Protein AF-A0A832PFG4-F1 (afdb_monomer)

Mean predicted aligned error: 4.57 Å

Foldseek 3Di:
DDPVVLQDADPPPRHSDKDWDWAQDDPVSPDIWTAFIAHPPPGHTPDGTD

Secondary structure (DSSP, 8-state):
--HHHHHPPPTTT----EEEEEEE-STTS--EEEEEEEETTT--EEEE--

Sequence (50 aa):
MKFEDLFKECPRCGSKDKIVKRKIVDEHKAFATLREIVCEKCGYVFQKGE

Structure (mmCIF, N/CA/C/O backbone):
data_AF-A0A832PFG4-F1
#
_entry.id   AF-A0A832PFG4-F1
#
loop_
_atom_site.group_PDB
_atom_site.id
_atom_site.type_symbol
_atom_site.label_atom_id
_atom_site.label_alt_id
_atom_site.label_comp_id
_atom_site.label_asym_id
_atom_site.label_entity_id
_atom_site.label_seq_id
_atom_site.pdbx_PDB_ins_code
_atom_site.Cartn_x
_atom_site.Cartn_y
_atom_site.Cartn_z
_atom_site.occupancy
_atom_site.B_iso_or_equiv
_atom_site.auth_seq_id
_atom_site.auth_comp_id
_atom_site.auth_asym_id
_atom_site.auth_atom_id
_atom_site.pdbx_PDB_model_num
ATOM 1 N N . MET A 1 1 ? -3.679 8.952 -5.015 1.00 64.69 1 MET A N 1
ATOM 2 C CA . MET A 1 1 ? -4.131 9.332 -3.658 1.00 64.69 1 MET A CA 1
ATOM 3 C C . MET A 1 1 ? -3.653 10.745 -3.367 1.00 64.69 1 MET A C 1
ATOM 5 O O . MET A 1 1 ? -2.531 11.056 -3.755 1.00 64.69 1 MET A O 1
ATOM 9 N N . LYS A 1 2 ? -4.482 11.616 -2.777 1.00 74.25 2 LYS A N 1
ATOM 10 C CA . LYS A 1 2 ? -4.025 12.957 -2.372 1.00 74.25 2 LYS A CA 1
ATOM 11 C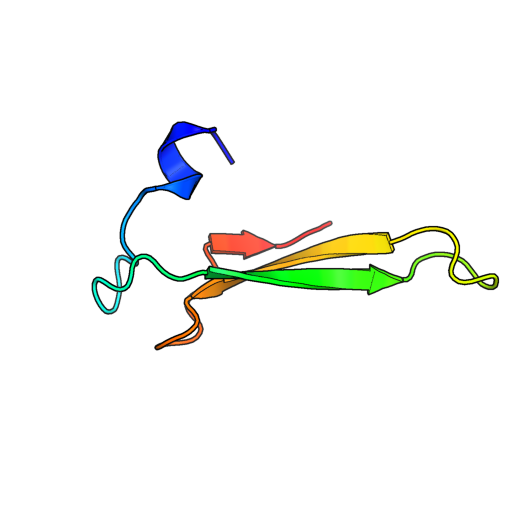 C . LYS A 1 2 ? -3.194 12.834 -1.091 1.00 74.25 2 LYS A C 1
ATOM 13 O O . LYS A 1 2 ? -3.375 11.883 -0.335 1.00 74.25 2 LYS A O 1
ATOM 18 N N . PHE A 1 3 ? -2.293 13.781 -0.836 1.00 76.94 3 PHE A N 1
ATOM 19 C CA . PHE A 1 3 ? -1.427 13.761 0.353 1.00 76.94 3 PHE A CA 1
ATOM 20 C C . PHE A 1 3 ? -2.231 13.657 1.663 1.00 76.94 3 PHE A C 1
ATOM 22 O O . PHE A 1 3 ? -1.889 12.886 2.552 1.00 76.94 3 PHE A O 1
ATOM 29 N N . GLU A 1 4 ? -3.365 14.351 1.736 1.00 78.94 4 GLU A N 1
ATOM 30 C CA . GLU A 1 4 ? -4.291 14.343 2.877 1.00 78.94 4 GLU A CA 1
ATOM 31 C C . GLU A 1 4 ? -4.856 12.948 3.187 1.00 78.94 4 GLU A C 1
ATOM 33 O O . GLU A 1 4 ? -5.085 12.598 4.345 1.00 78.94 4 GLU A O 1
ATOM 38 N N . ASP A 1 5 ? -5.055 12.113 2.165 1.00 76.38 5 ASP A N 1
ATOM 39 C CA . ASP A 1 5 ? -5.604 10.773 2.345 1.00 76.38 5 ASP A CA 1
ATOM 40 C C . ASP A 1 5 ? -4.613 9.844 3.067 1.00 76.38 5 ASP A C 1
ATOM 42 O O . ASP A 1 5 ? -5.029 8.828 3.632 1.00 76.38 5 ASP A O 1
ATOM 46 N N . LEU A 1 6 ? -3.307 10.162 3.073 1.00 74.69 6 LEU A N 1
ATOM 47 C CA . LEU A 1 6 ? -2.286 9.359 3.760 1.00 74.69 6 LEU A CA 1
ATOM 48 C C . LEU A 1 6 ? -2.540 9.318 5.264 1.00 74.69 6 LEU A C 1
ATOM 50 O O . LEU A 1 6 ? -2.385 8.260 5.869 1.00 74.69 6 LEU A O 1
ATOM 54 N N . PHE A 1 7 ? -3.045 10.412 5.830 1.00 81.56 7 PHE A N 1
ATOM 55 C CA . PHE A 1 7 ? -3.324 10.539 7.260 1.00 81.56 7 PHE A CA 1
ATOM 56 C C . PHE A 1 7 ? -4.763 10.182 7.641 1.00 81.56 7 PHE A C 1
ATOM 58 O O . PHE A 1 7 ? -5.068 10.079 8.828 1.00 81.56 7 PHE A O 1
ATOM 65 N N . LYS A 1 8 ? -5.653 9.962 6.661 1.00 85.94 8 LYS A N 1
ATOM 66 C CA . LYS A 1 8 ? -7.025 9.529 6.948 1.00 85.94 8 LYS A CA 1
ATOM 67 C C . LYS A 1 8 ? -7.036 8.174 7.639 1.00 85.94 8 LYS A C 1
ATOM 69 O O . LYS A 1 8 ? -6.374 7.232 7.190 1.00 85.94 8 LYS A O 1
ATOM 74 N N . GLU A 1 9 ? -7.842 8.093 8.689 1.00 91.38 9 GLU A N 1
ATOM 75 C CA . GLU A 1 9 ? -8.142 6.861 9.405 1.00 91.38 9 GLU A CA 1
ATOM 76 C C . GLU A 1 9 ? -8.813 5.842 8.481 1.00 91.38 9 GLU A C 1
ATOM 78 O O . GLU A 1 9 ? -9.485 6.180 7.501 1.00 91.38 9 GLU A O 1
ATOM 83 N N . CYS A 1 10 ? -8.621 4.563 8.785 1.00 91.06 10 CYS A N 1
ATOM 84 C CA . CYS A 1 10 ? -9.277 3.493 8.064 1.00 91.06 10 CYS A CA 1
ATOM 85 C C . CYS A 1 10 ? -10.796 3.563 8.281 1.00 91.06 10 CYS A C 1
ATOM 87 O O . CYS A 1 10 ? -11.243 3.421 9.421 1.00 91.06 10 CYS A O 1
ATOM 89 N N . PRO A 1 11 ? -11.613 3.643 7.214 1.00 90.19 11 PRO A N 1
ATOM 90 C CA . PRO A 1 11 ? -13.067 3.758 7.345 1.00 90.19 11 PRO A CA 1
ATOM 91 C C . PRO A 1 11 ? -13.731 2.505 7.939 1.00 90.19 11 PRO A C 1
ATOM 93 O O . PRO A 1 11 ? -14.898 2.542 8.310 1.00 90.19 11 PRO A O 1
ATOM 96 N N . ARG A 1 12 ? -13.010 1.376 8.014 1.00 91.50 12 ARG A N 1
ATOM 97 C CA . ARG A 1 12 ? -13.521 0.098 8.535 1.00 91.50 12 ARG A CA 1
ATOM 98 C C . ARG A 1 12 ? -13.218 -0.125 10.012 1.00 91.50 12 ARG A C 1
ATOM 100 O O . ARG A 1 12 ? -13.995 -0.788 10.684 1.00 91.50 12 ARG A O 1
ATOM 107 N N . CYS A 1 13 ? -12.073 0.348 10.499 1.00 92.25 13 CYS A N 1
ATOM 108 C CA . CYS A 1 13 ? -11.598 0.008 11.846 1.00 92.25 13 CYS A CA 1
ATOM 109 C C . CYS A 1 13 ? -10.952 1.168 12.616 1.00 92.25 13 CYS A C 1
ATOM 111 O O . CYS A 1 13 ? -10.454 0.942 13.717 1.00 92.25 13 CYS A O 1
ATOM 113 N N . GLY A 1 14 ? -10.900 2.372 12.035 1.00 90.38 14 GLY A N 1
ATOM 114 C CA . GLY A 1 14 ? -10.317 3.572 12.645 1.00 90.38 14 GLY A CA 1
ATOM 115 C C . GLY A 1 14 ? -8.787 3.585 12.745 1.00 90.38 14 GLY A C 1
ATOM 116 O O . GLY A 1 14 ? -8.213 4.581 13.166 1.00 90.38 14 GLY A O 1
ATOM 117 N N . SER A 1 15 ? -8.094 2.508 12.355 1.00 91.00 15 SER A N 1
ATOM 118 C CA . SER A 1 15 ? -6.624 2.458 12.391 1.00 91.00 15 SER A CA 1
ATOM 119 C C . SER A 1 15 ? -6.008 3.473 11.422 1.00 91.00 15 SER A C 1
ATOM 121 O O . SER A 1 15 ? -6.479 3.626 10.292 1.00 91.00 15 SER A O 1
ATOM 123 N N . LYS A 1 16 ? -4.950 4.157 11.865 1.00 89.06 16 LYS A N 1
ATOM 124 C CA . LYS A 1 16 ? -4.154 5.085 11.042 1.00 89.06 16 LYS A CA 1
ATOM 125 C C . LYS A 1 16 ? -3.034 4.376 10.288 1.00 89.06 16 LYS A C 1
ATOM 127 O O . LYS A 1 16 ? -2.524 4.919 9.310 1.00 89.06 16 LYS A O 1
ATOM 132 N N . ASP A 1 17 ? -2.706 3.161 10.709 1.00 90.44 17 ASP A N 1
ATOM 133 C CA . ASP A 1 17 ? -1.577 2.403 10.199 1.00 90.44 17 ASP A CA 1
ATOM 134 C C . ASP A 1 17 ? -1.916 1.721 8.875 1.00 90.44 17 ASP A C 1
ATOM 136 O O . ASP A 1 17 ? -2.976 1.103 8.675 1.00 90.44 17 ASP A O 1
ATOM 140 N N . LYS A 1 18 ? -0.992 1.876 7.928 1.00 91.00 18 LYS A N 1
ATOM 141 C CA . LYS A 1 18 ? -1.136 1.418 6.550 1.00 91.00 18 LYS A CA 1
ATOM 142 C C . LYS A 1 18 ? 0.132 0.707 6.117 1.00 91.00 18 LYS A C 1
ATOM 144 O O . LYS A 1 18 ? 1.238 1.186 6.339 1.00 91.00 18 LYS A O 1
ATOM 149 N N . ILE A 1 19 ? -0.049 -0.401 5.416 1.00 93.00 19 ILE A N 1
ATOM 150 C CA . ILE A 1 19 ? 1.019 -1.173 4.798 1.00 93.00 19 ILE A CA 1
ATOM 151 C C . ILE A 1 19 ? 1.043 -0.844 3.312 1.00 93.00 19 ILE A C 1
ATOM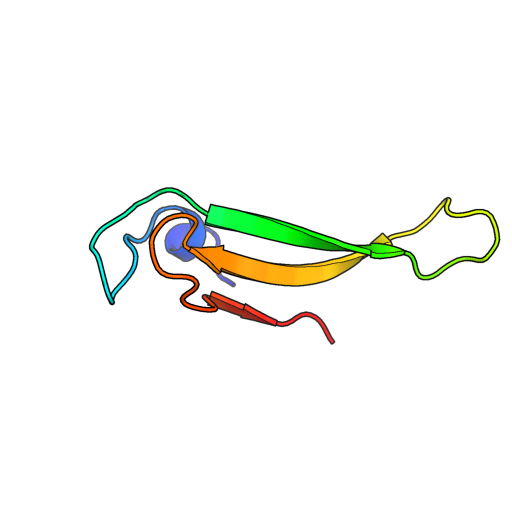 153 O O . ILE A 1 19 ? 0.046 -1.012 2.606 1.00 93.00 19 ILE A O 1
ATOM 157 N N . VAL A 1 20 ? 2.207 -0.421 2.823 1.00 92.25 20 VAL A N 1
ATOM 158 C CA . VAL A 1 20 ? 2.468 -0.253 1.392 1.00 92.25 20 VAL A CA 1
ATOM 159 C C . VAL A 1 20 ? 3.085 -1.539 0.857 1.00 92.25 20 VAL A C 1
ATOM 161 O O . VAL A 1 20 ? 4.229 -1.866 1.170 1.00 92.25 20 VAL A O 1
ATOM 164 N N . LYS A 1 21 ? 2.346 -2.269 0.022 1.00 92.62 21 LYS A N 1
ATOM 165 C CA . LYS A 1 21 ? 2.866 -3.426 -0.707 1.00 92.62 21 LYS A CA 1
ATOM 166 C C . LYS A 1 21 ? 3.365 -2.988 -2.076 1.00 92.62 21 LYS A C 1
ATOM 168 O O . LYS A 1 21 ? 2.681 -2.267 -2.803 1.00 92.62 21 LYS A O 1
ATOM 173 N N . ARG A 1 22 ? 4.550 -3.468 -2.445 1.00 92.25 22 ARG A N 1
ATOM 174 C CA . ARG A 1 22 ? 5.193 -3.210 -3.740 1.00 92.25 22 ARG A CA 1
ATOM 175 C C . ARG A 1 22 ? 5.299 -4.503 -4.548 1.00 92.25 22 ARG A C 1
ATOM 177 O O . ARG A 1 22 ? 5.376 -5.586 -3.968 1.00 92.25 22 ARG A O 1
ATOM 184 N N . LYS A 1 23 ? 5.280 -4.390 -5.874 1.00 91.19 23 LYS A N 1
ATOM 185 C CA . LYS A 1 23 ? 5.537 -5.483 -6.817 1.00 91.19 23 LYS A CA 1
ATOM 186 C C . LYS A 1 23 ? 6.840 -5.181 -7.542 1.00 91.19 23 LYS A C 1
ATOM 188 O O . LYS A 1 23 ? 6.999 -4.093 -8.077 1.00 91.19 23 LYS A O 1
ATOM 193 N N . ILE A 1 24 ? 7.761 -6.134 -7.553 1.00 90.50 24 ILE A N 1
ATOM 194 C CA . ILE A 1 24 ? 8.999 -6.025 -8.328 1.00 90.50 24 ILE A CA 1
ATO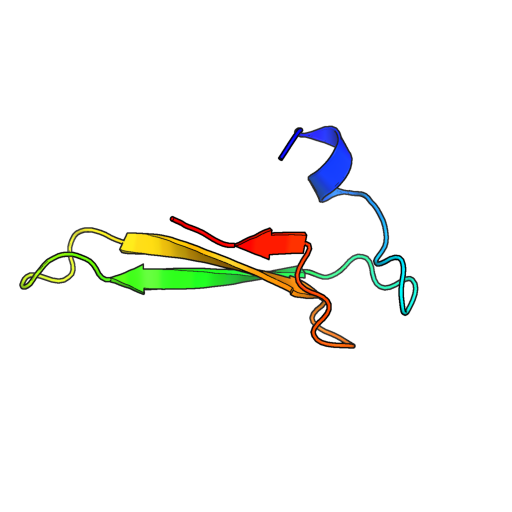M 195 C C . ILE A 1 24 ? 8.641 -6.221 -9.806 1.00 90.50 24 ILE A C 1
ATOM 197 O O . ILE A 1 24 ? 7.907 -7.156 -10.131 1.00 90.50 24 ILE A O 1
ATOM 201 N N . VAL A 1 25 ? 9.103 -5.321 -10.673 1.00 87.19 25 VAL A N 1
ATOM 202 C CA . VAL A 1 2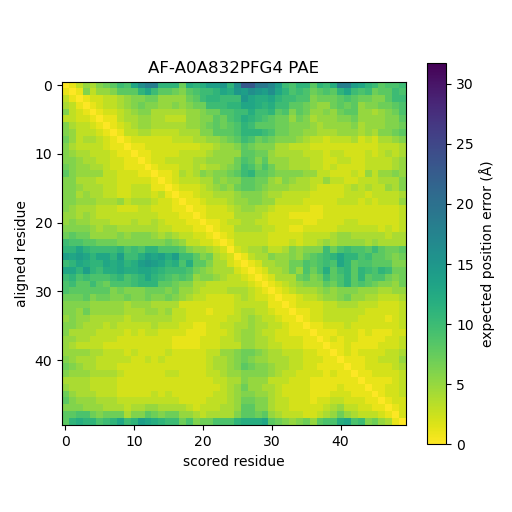5 ? 8.735 -5.295 -12.105 1.00 87.19 25 VAL A CA 1
ATOM 203 C C . VAL A 1 25 ? 9.898 -5.573 -13.046 1.00 87.19 25 VAL A C 1
ATOM 205 O O . VAL A 1 25 ? 9.697 -5.651 -14.250 1.00 87.19 25 VAL A O 1
ATOM 208 N N . ASP A 1 26 ? 11.095 -5.736 -12.501 1.00 84.06 26 ASP A N 1
ATOM 209 C CA . ASP A 1 26 ? 12.320 -5.917 -13.265 1.00 84.06 26 ASP A CA 1
ATOM 210 C C . ASP A 1 26 ? 13.024 -7.220 -12.866 1.00 84.06 26 ASP A C 1
ATOM 212 O O . ASP A 1 26 ? 13.002 -7.614 -11.695 1.00 84.06 26 ASP A O 1
ATOM 216 N N . GLU A 1 27 ? 13.648 -7.883 -13.842 1.00 81.25 27 GLU A N 1
ATOM 217 C CA . GLU A 1 27 ? 14.360 -9.155 -13.658 1.00 81.25 27 GLU A CA 1
ATOM 218 C C . GLU A 1 27 ? 15.539 -8.996 -12.693 1.00 81.25 27 GLU A C 1
ATOM 220 O O . GLU A 1 27 ? 15.750 -9.830 -11.807 1.00 81.25 27 GLU A O 1
ATOM 225 N N . HIS A 1 28 ? 16.236 -7.861 -12.777 1.00 87.81 28 HIS A N 1
ATOM 226 C CA . HIS A 1 28 ? 17.325 -7.516 -11.867 1.00 87.81 28 HIS A CA 1
ATOM 227 C C . HIS A 1 28 ? 16.830 -6.987 -10.516 1.00 87.81 28 HIS A C 1
ATOM 229 O O . HIS A 1 28 ? 17.633 -6.648 -9.647 1.00 87.81 28 HIS A O 1
ATOM 235 N N . LYS A 1 29 ? 15.507 -6.951 -10.302 1.00 84.94 29 LYS A N 1
ATOM 236 C CA . LYS A 1 29 ? 14.841 -6.479 -9.082 1.00 84.94 29 LYS A CA 1
ATOM 237 C C . LYS A 1 29 ? 15.222 -5.050 -8.688 1.00 84.94 29 LYS A C 1
ATOM 239 O O . LYS A 1 29 ? 15.051 -4.673 -7.529 1.00 84.94 29 LYS A O 1
ATOM 244 N N 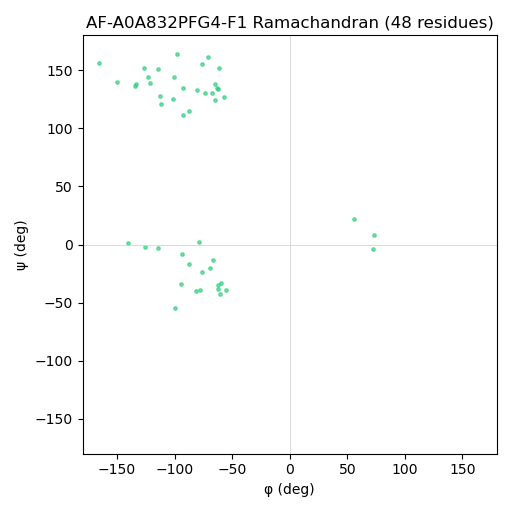. ALA A 1 30 ? 15.702 -4.250 -9.641 1.00 88.38 30 ALA A N 1
ATOM 245 C CA . ALA A 1 30 ? 16.096 -2.867 -9.395 1.00 88.38 30 ALA A CA 1
ATOM 246 C C . ALA A 1 30 ? 14.879 -1.937 -9.269 1.00 88.38 30 ALA A C 1
ATOM 248 O O . ALA A 1 30 ? 14.948 -0.897 -8.615 1.00 88.38 30 ALA A O 1
ATOM 249 N N . PHE A 1 31 ? 13.747 -2.333 -9.858 1.00 87.94 31 PHE A N 1
ATOM 250 C CA . PHE A 1 31 ? 12.531 -1.531 -9.905 1.00 87.94 31 PHE A CA 1
ATOM 251 C C . PHE A 1 31 ? 11.347 -2.249 -9.267 1.00 87.94 31 PHE A C 1
ATOM 253 O O . PHE A 1 31 ? 11.108 -3.443 -9.477 1.00 87.94 31 PHE A O 1
ATOM 260 N N . ALA A 1 32 ? 10.558 -1.485 -8.514 1.00 90.19 32 ALA A N 1
ATOM 261 C CA . ALA A 1 32 ? 9.296 -1.941 -7.963 1.00 90.19 32 ALA A CA 1
ATOM 262 C C . ALA A 1 32 ? 8.207 -0.889 -8.174 1.00 90.19 32 ALA A C 1
ATOM 264 O O . ALA A 1 32 ? 8.420 0.299 -7.932 1.00 90.19 32 ALA A O 1
ATOM 265 N N . THR A 1 33 ? 7.028 -1.339 -8.583 1.00 91.88 33 THR A N 1
ATOM 266 C CA . THR A 1 33 ? 5.822 -0.519 -8.664 1.00 91.88 33 THR A CA 1
ATOM 267 C C . THR A 1 33 ? 4.958 -0.721 -7.428 1.00 91.88 33 THR A C 1
ATOM 269 O O . THR A 1 33 ? 5.138 -1.655 -6.634 1.00 91.88 33 THR A O 1
ATOM 272 N N . LEU A 1 34 ? 4.011 0.192 -7.221 1.00 92.06 34 LEU A N 1
ATOM 273 C CA . LEU A 1 34 ? 3.001 0.016 -6.189 1.00 92.06 34 LEU A CA 1
ATOM 274 C C . LEU A 1 34 ? 2.157 -1.219 -6.525 1.00 92.06 34 LEU A C 1
ATOM 276 O O . LEU A 1 34 ? 1.736 -1.379 -7.660 1.00 92.06 34 LEU A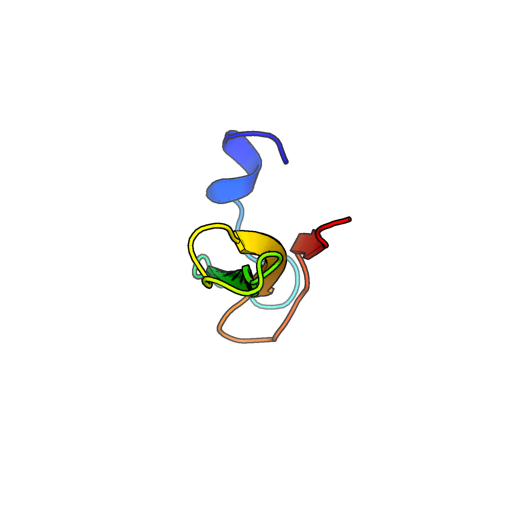 O 1
ATOM 280 N N . ARG A 1 35 ? 1.892 -2.079 -5.538 1.00 92.56 35 ARG A N 1
ATOM 281 C CA . ARG A 1 35 ? 0.915 -3.168 -5.668 1.00 92.56 35 ARG A CA 1
ATOM 282 C C . ARG A 1 35 ? -0.404 -2.772 -5.028 1.00 92.56 35 ARG A C 1
ATOM 284 O O . ARG A 1 35 ? -1.445 -2.831 -5.665 1.00 92.56 35 ARG A O 1
ATOM 291 N N . GLU A 1 36 ? -0.361 -2.383 -3.759 1.00 93.38 36 GLU A N 1
ATOM 292 C CA . GLU A 1 36 ? -1.529 -1.908 -3.019 1.00 93.38 36 GLU A CA 1
ATOM 293 C C . GLU A 1 36 ? -1.115 -1.208 -1.722 1.00 93.38 36 GLU A C 1
ATOM 295 O O . GLU A 1 36 ? -0.053 -1.479 -1.165 1.00 93.38 36 GLU A O 1
ATOM 300 N N . 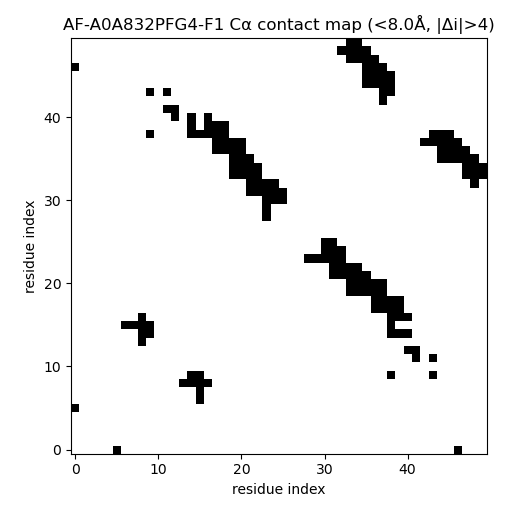ILE A 1 37 ? -1.977 -0.328 -1.224 1.00 91.94 37 ILE A N 1
ATOM 301 C CA . ILE A 1 37 ? -1.899 0.270 0.108 1.00 91.94 37 ILE A CA 1
ATOM 302 C C . ILE A 1 37 ? -3.078 -0.273 0.902 1.00 91.94 37 ILE A C 1
ATOM 304 O O . ILE A 1 37 ? -4.228 -0.082 0.501 1.00 91.94 37 ILE A O 1
ATOM 308 N N . VAL A 1 38 ? -2.806 -0.944 2.018 1.00 93.88 38 VAL A N 1
ATOM 309 C CA . VAL A 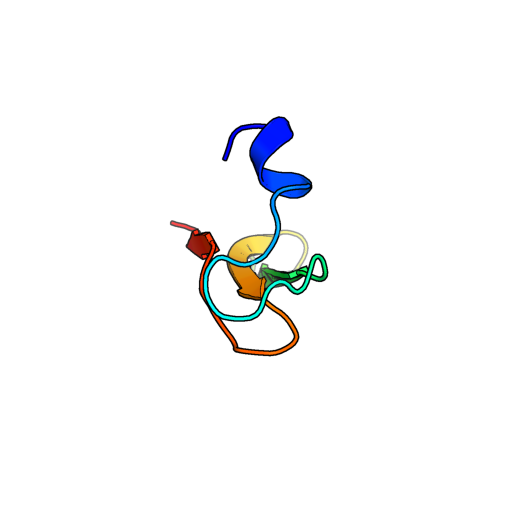1 38 ? -3.830 -1.616 2.827 1.00 93.88 38 VAL A CA 1
ATOM 310 C C . VAL A 1 38 ? -3.769 -1.186 4.283 1.00 93.88 38 VAL A C 1
ATOM 312 O O . VAL A 1 38 ? -2.708 -0.830 4.781 1.00 93.88 38 VAL A O 1
ATOM 315 N N . CYS A 1 39 ? -4.896 -1.225 4.985 1.00 94.44 39 CYS A N 1
ATOM 316 C CA . CYS A 1 39 ? -4.923 -1.067 6.434 1.00 94.44 39 CYS A CA 1
ATOM 317 C C . CYS A 1 39 ? -4.249 -2.271 7.091 1.00 94.44 39 CYS A C 1
ATOM 319 O O . CYS A 1 39 ? -4.613 -3.409 6.792 1.00 94.44 39 CYS A O 1
ATOM 321 N N . GLU A 1 40 ? -3.327 -2.016 8.015 1.00 93.00 40 GLU A N 1
ATOM 322 C CA . GLU A 1 40 ? -2.623 -3.068 8.754 1.00 93.00 40 GLU A CA 1
ATOM 323 C C . GLU A 1 40 ? -3.584 -3.947 9.564 1.00 93.00 40 GLU A C 1
ATOM 325 O O . GLU A 1 40 ? -3.489 -5.170 9.544 1.00 93.00 40 GLU A O 1
ATOM 330 N N . LYS A 1 41 ? -4.564 -3.325 10.225 1.00 94.19 41 LYS A N 1
ATOM 331 C CA . LYS A 1 41 ? -5.443 -4.010 11.177 1.00 94.19 41 LYS A CA 1
ATOM 332 C C . LYS A 1 41 ? -6.544 -4.848 10.525 1.00 94.19 41 LYS A C 1
ATOM 334 O O . LYS A 1 41 ? -6.902 -5.899 11.042 1.00 94.19 41 LYS A O 1
ATOM 339 N N . CYS A 1 42 ? -7.142 -4.359 9.438 1.00 93.25 42 CYS A N 1
ATOM 340 C CA . CYS A 1 42 ? -8.342 -4.978 8.851 1.00 93.25 42 CYS A CA 1
ATOM 341 C C . CYS A 1 42 ? -8.221 -5.332 7.364 1.00 93.25 42 CYS A C 1
ATOM 343 O O . CYS A 1 42 ? -9.177 -5.845 6.784 1.00 93.25 42 CYS A O 1
ATOM 345 N N . GLY A 1 43 ? -7.091 -5.019 6.725 1.00 91.88 4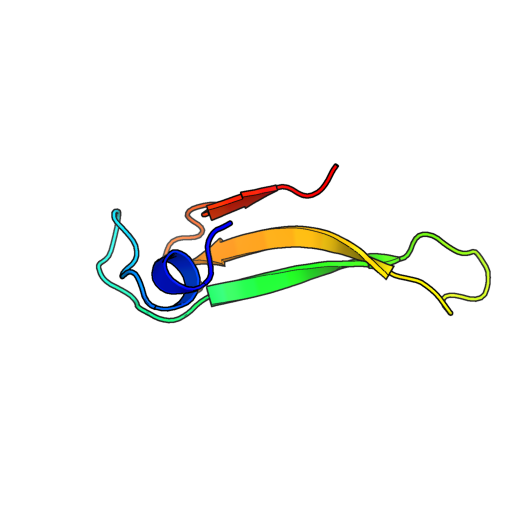3 GLY A N 1
ATOM 346 C CA . GLY A 1 43 ? -6.855 -5.330 5.315 1.00 91.88 43 GLY A CA 1
ATOM 347 C C . GLY A 1 43 ? -7.630 -4.468 4.314 1.00 91.88 43 GLY A C 1
ATOM 348 O O . GLY A 1 43 ? -7.600 -4.762 3.122 1.00 91.88 43 GLY A O 1
ATOM 349 N N . TYR A 1 44 ? -8.318 -3.405 4.753 1.00 92.88 44 TYR A N 1
ATOM 350 C CA . TYR A 1 44 ? -9.007 -2.482 3.843 1.00 92.88 44 TYR A CA 1
ATOM 351 C C . TYR A 1 44 ? -8.037 -1.889 2.815 1.00 92.88 44 TYR A C 1
ATOM 353 O O . TYR A 1 44 ? -7.022 -1.312 3.199 1.00 92.88 44 TYR A O 1
ATOM 361 N N . VAL A 1 45 ? -8.358 -1.998 1.527 1.00 92.56 45 VAL A N 1
ATOM 362 C CA . VAL A 1 45 ? -7.506 -1.509 0.437 1.00 92.56 45 VAL A CA 1
ATOM 363 C C . VAL A 1 45 ? -7.823 -0.041 0.152 1.00 92.56 45 VAL A C 1
ATOM 365 O O . VAL A 1 45 ? -8.917 0.285 -0.298 1.00 92.56 45 VAL A O 1
ATOM 368 N N . PHE A 1 46 ? -6.858 0.843 0.397 1.00 89.75 46 PHE A N 1
ATOM 369 C CA . PHE A 1 46 ? -6.971 2.278 0.113 1.00 89.75 46 PHE A CA 1
ATOM 370 C C . PHE A 1 46 ? -6.690 2.602 -1.350 1.00 89.75 46 PHE A C 1
ATOM 372 O O . PHE A 1 46 ? -7.349 3.451 -1.941 1.00 89.75 46 PHE A O 1
ATOM 379 N N . GLN A 1 47 ? -5.689 1.942 -1.925 1.00 90.38 47 GLN A N 1
ATOM 380 C CA . GLN A 1 47 ? -5.295 2.127 -3.313 1.00 90.38 47 GLN A CA 1
ATOM 381 C C . GLN A 1 47 ? -4.715 0.818 -3.835 1.00 90.38 47 GLN A C 1
ATOM 383 O O . GLN A 1 47 ? -3.956 0.157 -3.129 1.00 90.38 47 GLN A O 1
ATOM 388 N N . LYS A 1 48 ? -5.042 0.465 -5.075 1.00 91.56 48 LYS A N 1
ATOM 389 C CA . LYS A 1 48 ? -4.325 -0.564 -5.830 1.00 91.56 48 LYS A CA 1
ATOM 390 C C . LYS A 1 48 ? -3.369 0.117 -6.802 1.00 91.56 48 LYS A C 1
ATOM 392 O O . LYS A 1 48 ? -3.658 1.214 -7.281 1.00 91.56 48 LYS A O 1
ATOM 397 N N . GLY A 1 49 ? -2.212 -0.495 -7.008 1.00 85.38 49 GLY A N 1
ATOM 398 C CA . GLY A 1 49 ? -1.357 -0.162 -8.137 1.00 85.38 49 GLY A CA 1
ATOM 399 C C . GLY A 1 49 ? -1.975 -0.652 -9.439 1.00 85.38 49 GLY A C 1
ATOM 400 O O . GLY A 1 49 ? -2.882 -1.489 -9.414 1.00 85.38 49 GLY A O 1
ATOM 401 N N . GLU A 1 50 ? -1.495 -0.088 -10.540 1.00 75.94 50 GLU A N 1
ATOM 402 C CA . GLU A 1 50 ? -1.826 -0.517 -11.901 1.00 75.94 50 GLU A CA 1
ATOM 403 C C . GLU A 1 50 ? -1.152 -1.852 -12.256 1.00 75.94 50 GLU A C 1
ATOM 405 O O . GLU A 1 50 ? -0.020 -2.112 -11.774 1.00 75.94 50 GLU A O 1
#

Solvent-accessible surface area (backbone atoms only — not comparable to full-atom values): 3160 Å² total; per-residue (Å²): 133,60,78,72,60,67,72,46,52,35,94,86,76,62,47,61,53,68,42,78,41,68,37,73,77,40,94,85,59,84,41,66,44,60,43,32,33,26,30,68,90,78,60,52,72,80,42,72,41,130

Radius of gyration: 12.42 Å; Cα contacts (8 Å, |Δi|>4): 84; chains: 1; bounding box: 31×24×26 Å

pLDDT: mean 88.12, std 6.41, range [64.69, 94.44]

Nearest PDB structures (foldseek):
  6ruo-assembly1_I  TM=4.875E-01  e=3.363E-02  Saccharomyces cerevisiae
  7obb-assembly1_I  TM=5.257E-01  e=1.085E-01  Homo sapiens
  7uif-assembly1_S  TM=5.333E-01  e=1.408E-01  Saccharomyces cerevisiae S288C
  1tfi-assembly1_A  TM=5.696E-01  e=1.949E-01  Homo sapiens
  8a40-assembly1_U  TM=4.640E-01  e=1.085E-01  Homo sapiens